Protein AF-A0A2V9JJ67-F1 (afdb_monomer)

Structure (mmCIF, N/CA/C/O backbone):
data_AF-A0A2V9JJ67-F1
#
_entry.id   AF-A0A2V9JJ67-F1
#
loop_
_atom_site.group_PDB
_atom_site.id
_atom_site.type_symbol
_atom_site.label_atom_id
_atom_site.label_alt_id
_atom_site.label_comp_id
_atom_site.label_asym_id
_atom_site.label_entity_id
_atom_site.label_seq_id
_atom_site.pdbx_PDB_ins_code
_atom_site.Cartn_x
_atom_site.Cartn_y
_atom_site.Cartn_z
_atom_site.occupancy
_atom_site.B_iso_or_equiv
_atom_site.auth_seq_id
_atom_site.auth_comp_id
_atom_site.auth_asym_id
_atom_site.auth_atom_id
_atom_site.pdbx_PDB_model_num
ATOM 1 N N . MET A 1 1 ? 12.164 11.321 -18.687 1.00 38.06 1 MET A N 1
ATOM 2 C CA . MET A 1 1 ? 10.808 10.931 -19.140 1.00 38.06 1 MET A CA 1
ATOM 3 C C . MET A 1 1 ? 10.810 10.830 -20.660 1.00 38.06 1 MET A C 1
ATOM 5 O O . MET A 1 1 ? 11.101 11.829 -21.305 1.00 38.06 1 MET A O 1
ATOM 9 N N . ARG A 1 2 ? 10.581 9.641 -21.237 1.00 49.47 2 ARG A N 1
ATOM 10 C CA . ARG A 1 2 ? 10.512 9.446 -22.697 1.00 49.47 2 ARG A CA 1
ATOM 11 C C . ARG A 1 2 ? 9.035 9.403 -23.113 1.00 49.47 2 ARG A C 1
ATOM 13 O O . ARG A 1 2 ? 8.331 8.516 -22.634 1.00 49.47 2 ARG A O 1
ATOM 20 N N . PRO A 1 3 ? 8.543 10.356 -23.923 1.00 45.59 3 PRO A N 1
ATOM 21 C CA . PRO A 1 3 ? 7.145 10.374 -24.330 1.00 45.59 3 PRO A CA 1
ATOM 22 C C . PRO A 1 3 ? 6.832 9.127 -25.159 1.00 45.59 3 PRO A C 1
ATOM 24 O O . PRO A 1 3 ? 7.634 8.690 -25.983 1.00 45.59 3 PRO A O 1
ATOM 27 N N . SER A 1 4 ? 5.666 8.535 -24.919 1.00 49.03 4 SER A N 1
ATOM 28 C CA . SER A 1 4 ? 5.184 7.374 -25.659 1.00 49.03 4 SER A CA 1
ATOM 29 C C . SER A 1 4 ? 5.189 7.641 -27.168 1.00 49.03 4 SER A C 1
ATOM 31 O O . SER A 1 4 ? 4.630 8.642 -27.622 1.00 49.03 4 SER A O 1
ATOM 33 N N . ALA A 1 5 ? 5.726 6.703 -27.951 1.00 54.44 5 ALA A N 1
ATOM 34 C CA . ALA A 1 5 ? 5.760 6.763 -29.416 1.00 54.44 5 ALA A CA 1
ATOM 35 C C . ALA A 1 5 ? 4.363 6.785 -30.080 1.00 54.44 5 ALA A C 1
ATOM 37 O O . ALA A 1 5 ? 4.261 7.019 -31.282 1.00 54.44 5 ALA A O 1
ATOM 38 N N . ALA A 1 6 ? 3.290 6.586 -29.304 1.00 53.50 6 ALA A N 1
ATOM 39 C CA . ALA A 1 6 ? 1.908 6.494 -29.770 1.00 53.50 6 ALA A CA 1
ATOM 40 C C . ALA A 1 6 ? 1.420 7.720 -30.570 1.00 53.50 6 ALA A C 1
ATOM 42 O O . ALA A 1 6 ? 0.567 7.562 -31.437 1.00 53.50 6 ALA A O 1
ATOM 43 N N . LEU A 1 7 ? 1.973 8.918 -30.327 1.00 54.41 7 LEU 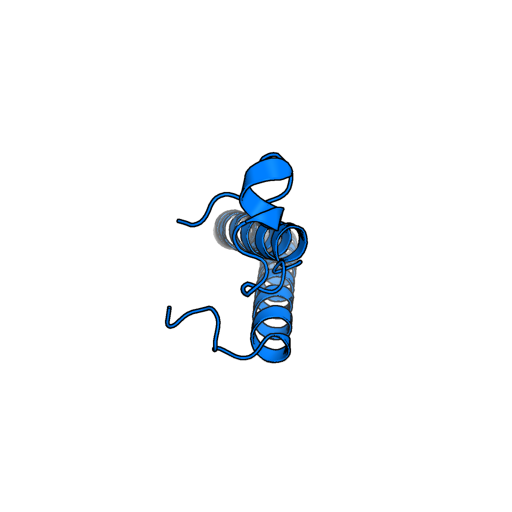A N 1
ATOM 44 C CA . LEU A 1 7 ? 1.627 10.146 -31.067 1.00 54.41 7 LEU A CA 1
ATOM 45 C C . LEU A 1 7 ? 2.766 10.706 -31.942 1.00 54.41 7 LEU A C 1
ATOM 47 O O . LEU A 1 7 ? 2.593 11.738 -32.581 1.00 54.41 7 LEU A O 1
ATOM 51 N N . TRP A 1 8 ? 3.934 10.059 -31.976 1.00 53.81 8 TRP A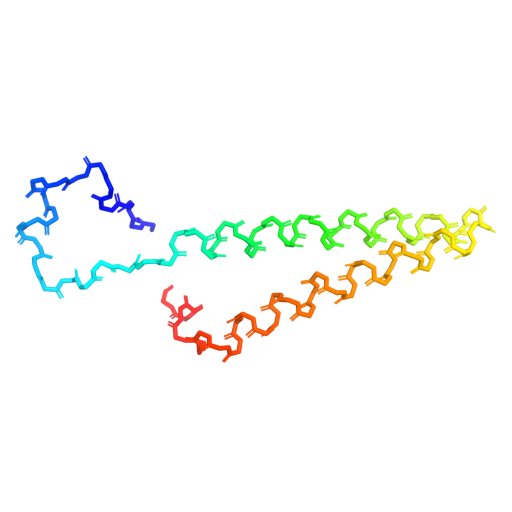 N 1
ATOM 52 C CA . TRP A 1 8 ? 5.159 10.566 -32.621 1.00 53.81 8 TRP A CA 1
ATOM 53 C C . TRP A 1 8 ? 5.597 9.677 -33.798 1.00 53.81 8 TRP A C 1
ATOM 55 O O . TRP A 1 8 ? 6.783 9.439 -34.012 1.00 53.81 8 TRP A O 1
ATOM 65 N N . GLY A 1 9 ? 4.634 9.185 -34.585 1.00 58.00 9 GLY A N 1
ATOM 66 C CA . GLY A 1 9 ? 4.850 8.242 -35.695 1.00 58.00 9 GLY A CA 1
ATOM 67 C C . GLY A 1 9 ? 5.996 8.579 -36.673 1.00 58.00 9 GLY A C 1
ATOM 68 O O . GLY A 1 9 ? 6.733 7.662 -37.039 1.00 58.00 9 GLY A O 1
ATOM 69 N N . PRO A 1 10 ? 6.214 9.848 -37.080 1.00 60.66 10 PRO A N 1
ATOM 70 C CA . PRO A 1 10 ? 7.339 10.211 -37.950 1.00 60.66 10 PRO A CA 1
ATOM 71 C C . PRO A 1 10 ? 8.701 10.147 -37.242 1.00 60.66 10 PRO A C 1
ATOM 73 O O . PRO A 1 10 ? 9.672 9.665 -37.819 1.00 60.66 10 PRO A O 1
ATOM 76 N N . ILE A 1 11 ? 8.774 10.582 -35.979 1.00 58.00 11 ILE A N 1
ATOM 77 C CA . ILE A 1 11 ? 10.018 10.598 -35.193 1.00 58.00 11 ILE A CA 1
ATOM 78 C C . ILE A 1 11 ? 10.385 9.190 -34.698 1.00 58.00 11 ILE A C 1
ATOM 80 O O . ILE A 1 11 ? 11.559 8.834 -34.667 1.00 58.00 11 ILE A O 1
ATOM 84 N N . ALA A 1 12 ? 9.392 8.350 -34.396 1.00 55.38 12 ALA A N 1
ATOM 85 C CA . ALA A 1 12 ? 9.595 6.952 -34.021 1.00 55.38 12 ALA A CA 1
ATOM 86 C C . ALA A 1 12 ? 10.231 6.116 -35.150 1.00 55.38 12 ALA A C 1
ATOM 88 O O . ALA A 1 12 ? 10.942 5.157 -34.871 1.00 55.38 12 ALA A O 1
ATOM 89 N N . ARG A 1 13 ? 10.029 6.494 -36.424 1.00 56.53 13 ARG A N 1
ATOM 90 C CA . ARG A 1 13 ? 10.703 5.856 -37.572 1.00 56.53 13 ARG A CA 1
ATOM 91 C C . ARG A 1 13 ? 12.155 6.296 -37.748 1.00 56.53 13 ARG A C 1
ATOM 93 O O . ARG A 1 13 ? 12.945 5.513 -38.258 1.00 56.53 13 ARG A O 1
ATOM 100 N N . ALA A 1 14 ? 12.506 7.517 -37.340 1.00 60.22 14 ALA A N 1
ATOM 101 C CA . ALA A 1 14 ? 13.880 8.020 -37.410 1.00 60.22 14 ALA A CA 1
ATOM 102 C C . ALA A 1 14 ? 14.787 7.414 -36.320 1.00 60.22 14 ALA A C 1
ATOM 104 O O . ALA A 1 14 ? 16.001 7.367 -36.488 1.00 60.22 14 ALA A O 1
ATOM 105 N N . ALA A 1 15 ? 14.197 6.921 -35.227 1.00 54.06 15 ALA A N 1
ATOM 106 C CA . ALA A 1 15 ? 14.879 6.240 -34.128 1.00 54.06 15 ALA A CA 1
ATOM 107 C C . ALA A 1 15 ? 14.510 4.743 -34.085 1.00 54.06 15 ALA A C 1
ATOM 109 O O . ALA A 1 15 ? 14.058 4.231 -33.062 1.00 54.06 15 ALA A O 1
ATOM 110 N N . SER A 1 16 ? 14.690 4.038 -35.209 1.00 49.34 16 SER A N 1
ATOM 111 C CA . SER A 1 16 ? 14.350 2.611 -35.363 1.00 49.34 16 SER A CA 1
ATOM 112 C C . SER A 1 16 ? 15.192 1.648 -34.514 1.00 49.34 16 SER A C 1
ATOM 114 O O . SER A 1 16 ? 14.923 0.452 -34.515 1.00 49.34 16 SER A O 1
ATOM 116 N N . ASP A 1 17 ? 16.206 2.152 -33.811 1.00 55.12 17 ASP A N 1
ATOM 117 C CA . ASP A 1 17 ? 17.100 1.378 -32.939 1.00 55.12 17 ASP A CA 1
ATOM 118 C C . ASP A 1 17 ? 16.509 1.148 -31.532 1.00 55.12 17 ASP A C 1
ATOM 120 O O . ASP A 1 17 ? 17.075 0.448 -30.696 1.00 55.12 17 ASP A O 1
ATOM 124 N N . VAL A 1 18 ? 15.347 1.750 -31.243 1.00 55.34 18 VAL A N 1
ATOM 125 C CA . VAL A 1 18 ? 14.682 1.658 -29.940 1.00 55.34 18 VAL A CA 1
ATOM 126 C C . VAL A 1 18 ? 13.399 0.849 -30.080 1.00 55.34 18 VAL A C 1
ATOM 128 O O . VAL A 1 18 ? 12.382 1.337 -30.574 1.00 55.34 18 VAL A O 1
ATOM 131 N N . THR A 1 19 ? 13.437 -0.397 -29.607 1.00 52.97 19 THR A N 1
ATOM 132 C CA . THR A 1 19 ? 12.273 -1.286 -29.545 1.00 52.97 19 THR A CA 1
ATOM 133 C C . THR A 1 19 ? 11.124 -0.589 -28.802 1.00 52.97 19 THR A C 1
ATOM 135 O O . THR A 1 19 ? 11.305 -0.210 -27.639 1.00 52.97 19 THR A O 1
ATOM 138 N N . PRO A 1 20 ? 9.942 -0.397 -29.423 1.00 51.94 20 PRO A N 1
ATOM 139 C CA . PRO A 1 20 ? 8.801 0.236 -28.774 1.00 51.94 20 PRO A CA 1
ATOM 140 C C . PRO A 1 20 ? 8.418 -0.545 -27.519 1.00 51.94 20 PRO A C 1
ATOM 142 O O . PRO A 1 20 ? 7.934 -1.676 -27.583 1.00 51.94 20 PRO A O 1
ATOM 145 N N . ARG A 1 21 ? 8.669 0.052 -26.356 1.00 51.91 21 ARG A N 1
ATOM 146 C CA . ARG A 1 21 ? 8.383 -0.571 -25.070 1.00 51.91 21 ARG A CA 1
ATOM 147 C C . ARG A 1 21 ? 6.869 -0.563 -24.860 1.00 51.91 21 ARG A C 1
ATOM 149 O O . ARG A 1 21 ? 6.284 0.474 -24.559 1.00 51.91 21 ARG A O 1
ATOM 156 N N . HIS A 1 22 ? 6.229 -1.718 -25.024 1.00 52.44 22 HIS A N 1
ATOM 157 C CA . HIS A 1 22 ? 4.781 -1.921 -24.860 1.00 52.44 22 HIS A CA 1
ATOM 158 C C . HIS A 1 22 ? 4.310 -1.855 -23.384 1.00 52.44 22 HIS A C 1
ATOM 160 O O . HIS A 1 22 ? 3.235 -2.344 -23.042 1.00 52.44 22 HIS A O 1
ATOM 166 N N . ASP A 1 23 ? 5.094 -1.224 -22.502 1.00 54.53 23 ASP A N 1
ATOM 167 C CA . ASP A 1 23 ? 4.903 -1.215 -21.045 1.00 54.53 23 ASP A CA 1
ATOM 168 C C . ASP A 1 23 ? 3.866 -0.194 -20.555 1.00 54.53 23 ASP A C 1
ATOM 170 O O . ASP A 1 23 ? 3.560 -0.169 -19.364 1.00 54.53 23 ASP A O 1
ATOM 174 N N . GLY A 1 24 ? 3.305 0.635 -21.443 1.00 57.12 24 GLY A N 1
ATOM 175 C CA . GLY A 1 24 ? 2.412 1.737 -21.063 1.00 57.12 24 GLY A CA 1
ATOM 176 C C . GLY A 1 24 ? 1.177 1.293 -20.270 1.00 57.12 24 GLY A C 1
ATOM 177 O O . GLY A 1 24 ? 0.879 1.881 -19.236 1.00 57.12 24 GLY A O 1
ATOM 178 N N . LEU A 1 25 ? 0.496 0.229 -20.709 1.00 59.50 25 LEU A N 1
ATOM 179 C CA . LEU A 1 25 ? -0.732 -0.259 -20.062 1.00 59.50 25 LEU A CA 1
ATOM 180 C C . LEU A 1 25 ? -0.458 -0.898 -18.698 1.00 59.50 25 LEU A C 1
ATOM 182 O O . LEU A 1 25 ? -1.166 -0.652 -17.725 1.00 59.50 25 LEU A O 1
ATOM 186 N N . TYR A 1 26 ? 0.603 -1.684 -18.600 1.00 63.22 26 TYR A N 1
ATOM 187 C CA . TYR A 1 26 ? 0.964 -2.338 -17.350 1.00 63.22 26 TYR A CA 1
ATOM 188 C C . TYR A 1 26 ? 1.511 -1.333 -16.323 1.00 63.22 26 TYR A C 1
ATOM 190 O O . TYR A 1 26 ? 1.143 -1.398 -15.159 1.00 63.22 26 TYR A O 1
ATOM 198 N N . ASN A 1 27 ? 2.266 -0.313 -16.751 1.00 68.94 27 ASN A N 1
ATOM 199 C CA . ASN A 1 27 ? 2.690 0.779 -15.866 1.00 68.94 27 ASN A CA 1
ATOM 200 C C . ASN A 1 27 ? 1.498 1.586 -15.312 1.00 68.94 27 ASN A C 1
ATOM 202 O O . ASN A 1 27 ? 1.526 2.036 -14.168 1.00 68.94 27 ASN A O 1
ATOM 206 N N . THR A 1 28 ? 0.427 1.763 -16.097 1.00 72.81 28 THR A N 1
ATOM 207 C CA . THR A 1 28 ? -0.810 2.378 -15.584 1.00 72.81 28 THR A CA 1
ATOM 208 C C . THR A 1 28 ? -1.555 1.481 -14.594 1.00 72.81 28 THR A C 1
ATOM 210 O O . THR A 1 28 ? -2.166 2.001 -13.661 1.00 72.81 28 THR A O 1
ATOM 213 N N . LEU A 1 29 ? -1.479 0.154 -14.754 1.00 76.12 29 LEU A N 1
ATOM 214 C CA . LEU A 1 29 ? -2.055 -0.801 -13.804 1.00 76.12 29 LEU A CA 1
ATOM 215 C C . LEU A 1 29 ? -1.296 -0.799 -12.475 1.00 76.12 29 LEU A C 1
ATOM 217 O O . LEU A 1 29 ? -1.947 -0.756 -11.436 1.00 76.12 29 LEU A O 1
ATOM 221 N N . ASP A 1 30 ? 0.038 -0.759 -12.489 1.00 78.50 30 ASP A N 1
ATOM 222 C CA . ASP A 1 30 ? 0.846 -0.639 -11.265 1.00 78.50 30 ASP A CA 1
ATOM 223 C C . ASP A 1 30 ? 0.554 0.664 -10.516 1.00 78.50 30 ASP A C 1
ATOM 225 O O . ASP A 1 30 ? 0.399 0.667 -9.295 1.00 78.50 30 ASP A O 1
ATOM 229 N N . TRP A 1 31 ? 0.418 1.776 -11.246 1.00 81.81 31 TRP A N 1
ATOM 230 C CA . TRP A 1 31 ? 0.035 3.060 -10.661 1.00 81.81 31 TRP A CA 1
ATOM 231 C C . TRP A 1 31 ? -1.344 2.992 -9.992 1.00 81.81 31 TRP A C 1
ATOM 233 O O . TRP A 1 31 ? -1.491 3.371 -8.828 1.00 81.81 31 TRP A O 1
ATOM 243 N N . ALA A 1 32 ? -2.344 2.456 -10.696 1.00 84.94 32 ALA A N 1
ATOM 244 C CA . ALA A 1 32 ? -3.689 2.300 -10.155 1.00 84.94 32 ALA A CA 1
ATOM 245 C C . ALA A 1 32 ? -3.709 1.343 -8.952 1.00 84.94 32 ALA A C 1
ATOM 247 O O . ALA A 1 32 ? -4.341 1.642 -7.938 1.00 84.94 32 ALA A O 1
ATOM 248 N N . ALA A 1 33 ? -2.977 0.229 -9.025 1.00 86.06 33 ALA A N 1
ATOM 249 C CA . ALA A 1 33 ? -2.822 -0.717 -7.927 1.00 86.06 33 ALA A CA 1
ATOM 250 C C . ALA A 1 33 ? -2.148 -0.063 -6.712 1.00 86.06 33 ALA A C 1
ATOM 252 O O . ALA A 1 33 ? -2.573 -0.302 -5.583 1.00 86.06 33 ALA A O 1
ATOM 253 N N . GLY A 1 34 ? -1.165 0.817 -6.926 1.00 86.88 34 GLY A N 1
ATOM 254 C CA . GLY A 1 34 ? -0.537 1.614 -5.873 1.00 86.88 34 GLY A CA 1
ATOM 255 C C . GLY A 1 34 ? -1.522 2.568 -5.193 1.00 86.88 34 GLY A C 1
ATOM 256 O O . GLY A 1 34 ? -1.588 2.614 -3.964 1.00 86.88 34 GLY A O 1
ATOM 257 N N . CYS A 1 35 ? -2.352 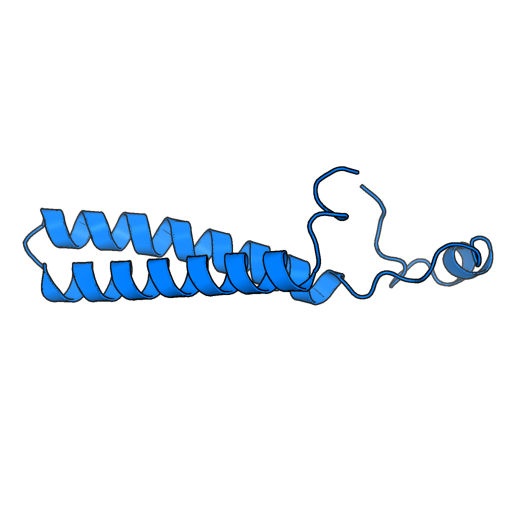3.277 -5.964 1.00 90.81 35 CYS A N 1
ATOM 258 C CA . CYS A 1 35 ? -3.424 4.107 -5.405 1.00 90.81 35 CYS A CA 1
ATOM 259 C C . CYS A 1 35 ? -4.410 3.271 -4.578 1.00 90.81 35 CYS A C 1
ATOM 261 O O . CYS A 1 35 ? -4.734 3.635 -3.446 1.00 90.81 35 CYS A O 1
ATOM 263 N N . VAL A 1 36 ? -4.854 2.129 -5.113 1.00 89.50 36 VAL A N 1
ATOM 264 C CA . VAL A 1 36 ? -5.755 1.204 -4.410 1.00 89.50 36 VAL A CA 1
ATOM 265 C C . VAL A 1 36 ? -5.117 0.710 -3.112 1.00 89.50 36 VAL A C 1
ATOM 267 O O . VAL A 1 36 ? -5.765 0.762 -2.072 1.00 89.50 36 VAL A O 1
ATOM 270 N N . LEU A 1 37 ? -3.846 0.305 -3.133 1.00 91.44 37 LEU A N 1
ATOM 271 C CA . LEU A 1 37 ? -3.109 -0.150 -1.954 1.00 91.44 37 LEU A CA 1
ATOM 272 C C . LEU A 1 37 ? -3.125 0.901 -0.834 1.00 91.44 37 LEU A C 1
ATOM 274 O O . LEU A 1 37 ? -3.471 0.581 0.305 1.00 91.44 37 LEU A O 1
ATOM 278 N N . VAL A 1 38 ? -2.794 2.157 -1.153 1.00 92.56 38 VAL A N 1
ATOM 279 C CA . VAL A 1 38 ? -2.744 3.249 -0.167 1.00 92.56 38 VAL A CA 1
ATOM 280 C C . VAL A 1 38 ? -4.125 3.513 0.427 1.00 92.56 38 VAL A C 1
ATOM 282 O O . VAL A 1 38 ? -4.271 3.543 1.651 1.00 92.56 38 VAL A O 1
ATOM 285 N N . TYR A 1 39 ? -5.153 3.656 -0.414 1.00 92.50 39 TYR A N 1
ATOM 286 C CA . TYR A 1 39 ? -6.503 3.947 0.068 1.00 92.50 39 TYR A CA 1
ATOM 287 C C . TYR A 1 39 ? -7.079 2.793 0.886 1.00 92.50 39 TYR A C 1
ATOM 289 O O . TYR A 1 39 ? -7.583 3.017 1.984 1.00 92.50 39 TYR A O 1
ATOM 297 N N . MET A 1 40 ? -6.964 1.556 0.404 1.00 90.2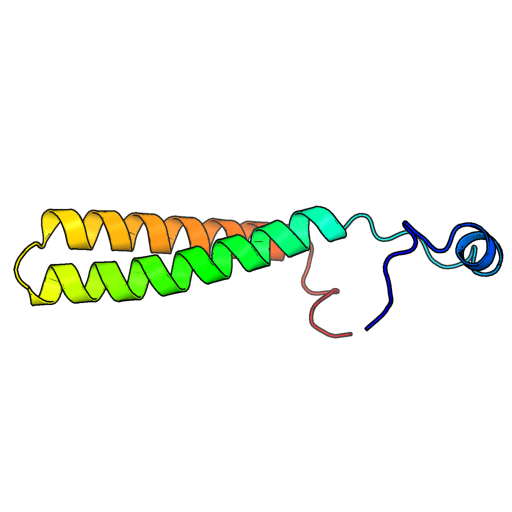5 40 MET A N 1
ATOM 298 C CA . MET A 1 40 ? -7.491 0.387 1.110 1.00 90.25 40 MET A CA 1
ATOM 299 C C . MET A 1 40 ? -6.780 0.166 2.449 1.00 90.25 40 MET A C 1
ATOM 301 O O . MET A 1 40 ? -7.430 -0.186 3.430 1.00 90.25 40 MET A O 1
ATOM 305 N N . THR A 1 41 ? -5.479 0.462 2.538 1.00 92.19 41 THR A N 1
ATOM 306 C CA . THR A 1 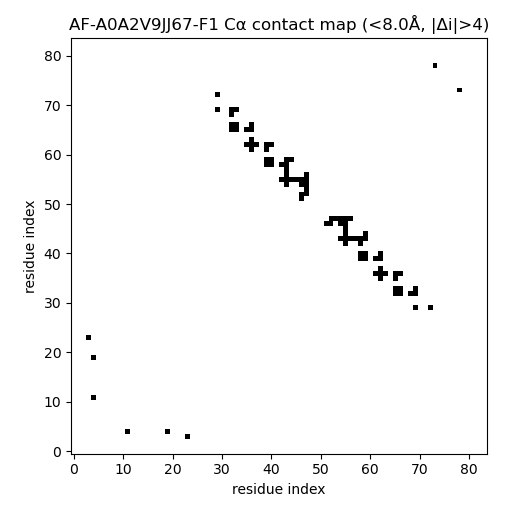41 ? -4.752 0.428 3.817 1.00 92.19 41 THR A CA 1
ATOM 307 C C . THR A 1 41 ? -5.252 1.514 4.768 1.00 92.19 41 THR A C 1
ATOM 309 O O . THR A 1 41 ? -5.577 1.216 5.914 1.00 92.19 41 THR A O 1
ATOM 312 N N . LEU A 1 42 ? -5.382 2.761 4.302 1.00 92.50 42 LEU A N 1
ATOM 313 C CA . LEU A 1 42 ? -5.836 3.882 5.130 1.00 92.50 42 LEU A CA 1
ATOM 314 C C . LEU A 1 42 ? -7.262 3.662 5.661 1.00 92.50 42 LEU A C 1
ATOM 316 O O . LEU A 1 42 ? -7.512 3.781 6.862 1.00 92.50 42 LEU A O 1
ATOM 320 N N . PHE A 1 43 ? -8.191 3.295 4.775 1.00 89.06 43 PHE A N 1
ATOM 321 C CA . PHE A 1 43 ? -9.579 3.013 5.140 1.00 89.06 43 PHE A CA 1
ATOM 322 C C . PHE A 1 43 ? -9.707 1.732 5.968 1.00 89.06 43 PHE A C 1
ATOM 324 O O . PHE A 1 43 ? -10.502 1.699 6.908 1.00 89.06 43 PHE A O 1
ATOM 331 N N . GLY A 1 44 ? -8.915 0.701 5.668 1.00 91.06 44 GLY A N 1
ATOM 332 C CA . GLY A 1 44 ? -8.890 -0.550 6.420 1.00 91.06 44 GLY A CA 1
ATOM 333 C C . GLY A 1 44 ? -8.433 -0.348 7.858 1.00 91.06 44 GLY A C 1
ATOM 334 O O . GLY A 1 44 ? -9.165 -0.699 8.783 1.00 91.06 44 GLY A O 1
ATOM 335 N N . VAL A 1 45 ? -7.284 0.304 8.059 1.00 91.75 45 VAL A N 1
ATOM 336 C CA . VAL A 1 45 ? -6.778 0.651 9.397 1.00 91.75 45 VAL A CA 1
ATOM 337 C C . VAL A 1 45 ? -7.777 1.539 10.138 1.00 91.75 45 VAL A C 1
ATOM 339 O O . VAL A 1 45 ? -8.108 1.249 11.287 1.00 91.75 45 VAL A O 1
ATOM 342 N N . GLY A 1 46 ? -8.335 2.560 9.478 1.00 90.38 46 GLY A N 1
ATOM 343 C CA . GLY A 1 46 ? -9.370 3.407 10.072 1.00 90.38 46 GLY A CA 1
ATOM 344 C C . GLY A 1 46 ? -10.567 2.593 10.575 1.00 90.38 46 GLY A C 1
ATOM 345 O O . GLY A 1 46 ? -10.971 2.724 11.728 1.00 90.38 46 GLY A O 1
ATOM 346 N N . LYS A 1 47 ? -11.102 1.685 9.752 1.00 90.75 47 LYS A N 1
ATOM 347 C CA . LYS A 1 47 ? -12.232 0.815 10.123 1.00 90.75 47 LYS A CA 1
ATOM 348 C C . LYS A 1 47 ? -11.913 -0.128 11.284 1.00 90.75 47 LYS A C 1
ATOM 350 O O . LYS A 1 47 ? -12.791 -0.342 12.118 1.00 90.75 47 LYS A O 1
ATOM 355 N N . VAL A 1 48 ? -10.686 -0.652 11.365 1.00 90.38 48 VAL A N 1
ATOM 356 C CA . VAL A 1 48 ? -10.235 -1.457 12.514 1.00 90.38 48 VAL A CA 1
ATOM 357 C C . VAL A 1 48 ? -10.240 -0.617 13.794 1.00 90.38 48 VAL A C 1
ATOM 359 O O . VAL A 1 48 ? -10.778 -1.065 14.803 1.00 90.38 48 VAL A O 1
ATOM 362 N N . ILE A 1 49 ? -9.720 0.615 13.743 1.00 90.69 49 ILE A N 1
ATOM 363 C CA . ILE A 1 49 ? -9.678 1.530 14.897 1.00 90.69 49 ILE A CA 1
ATOM 364 C C . ILE A 1 49 ? -11.091 1.908 15.367 1.00 90.69 49 ILE A C 1
ATOM 366 O O . ILE A 1 49 ? -11.349 1.947 16.566 1.00 90.69 49 ILE A O 1
ATOM 370 N N . PHE A 1 50 ? -12.036 2.116 14.445 1.00 91.06 50 PHE A N 1
ATOM 371 C CA . PHE A 1 50 ? -13.442 2.406 14.769 1.00 91.06 50 PHE A CA 1
ATOM 372 C C . PHE A 1 50 ? -14.258 1.171 15.214 1.00 91.06 50 PHE A C 1
ATOM 374 O O . PHE A 1 50 ? -15.483 1.244 15.303 1.00 91.06 50 PHE A O 1
ATOM 381 N N . GLY A 1 51 ? -13.615 0.027 15.474 1.00 86.88 51 GLY A N 1
ATOM 382 C CA . GLY A 1 51 ? -14.269 -1.190 15.970 1.00 86.88 51 GLY A CA 1
ATOM 383 C C . GLY A 1 51 ? -14.999 -2.014 14.902 1.00 86.88 51 GLY A C 1
ATOM 384 O O . GLY A 1 51 ? -15.559 -3.064 15.211 1.00 86.88 51 GLY A O 1
ATOM 385 N N . GLN A 1 52 ? -14.960 -1.608 13.628 1.00 86.69 52 GLN A N 1
ATOM 386 C CA . GLN A 1 52 ? -15.528 -2.358 12.500 1.00 86.69 52 GLN A CA 1
ATOM 387 C C . GLN A 1 52 ? -14.495 -3.329 11.912 1.00 86.69 52 GLN A C 1
ATOM 389 O O . GLN A 1 52 ? -14.148 -3.264 10.730 1.00 86.69 52 GLN A O 1
ATOM 394 N N . VAL A 1 53 ? -14.005 -4.245 12.752 1.00 88.19 53 VAL A N 1
ATOM 395 C CA . VAL A 1 53 ? -12.871 -5.134 12.442 1.00 88.19 53 VAL A CA 1
ATOM 396 C C . VAL A 1 53 ? -13.108 -5.974 11.182 1.00 88.19 53 VAL A C 1
ATOM 398 O O . VAL A 1 53 ? -12.194 -6.117 10.377 1.00 88.19 53 VAL A O 1
ATOM 401 N N . GLY A 1 54 ? -14.331 -6.466 10.950 1.00 89.00 54 GLY A N 1
ATOM 402 C CA . GLY A 1 54 ? -14.651 -7.267 9.760 1.00 89.00 54 GLY A CA 1
ATOM 403 C C . GLY A 1 54 ? -14.467 -6.506 8.441 1.00 89.00 54 GLY A C 1
ATOM 404 O O . GLY A 1 54 ? -13.789 -6.986 7.535 1.00 89.00 54 GLY A O 1
ATOM 405 N N . LEU A 1 55 ? -15.008 -5.285 8.347 1.00 88.62 55 LEU A N 1
ATOM 406 C CA . LEU A 1 55 ? -14.818 -4.429 7.169 1.00 88.62 55 LEU A CA 1
ATOM 407 C C . LEU A 1 55 ? -13.368 -3.951 7.047 1.00 88.62 55 LEU A C 1
ATOM 409 O O . LEU A 1 55 ? -12.835 -3.896 5.943 1.00 88.62 55 LEU A O 1
ATOM 413 N N . GLY A 1 56 ? -12.717 -3.643 8.171 1.00 89.12 56 GLY A N 1
ATOM 414 C CA . GLY A 1 56 ? -11.307 -3.263 8.192 1.00 89.12 56 GLY A CA 1
ATOM 415 C C . GLY A 1 56 ? -10.390 -4.362 7.652 1.00 89.12 56 GLY A C 1
ATOM 416 O O . GLY A 1 56 ? -9.543 -4.090 6.805 1.00 89.12 56 GLY A O 1
ATOM 417 N N . LEU A 1 57 ? -10.613 -5.615 8.059 1.00 91.00 57 LEU A N 1
ATOM 418 C CA . LEU A 1 57 ? -9.885 -6.775 7.542 1.00 91.00 57 LEU A CA 1
ATOM 419 C C . LEU A 1 57 ? -10.146 -7.012 6.053 1.00 91.00 57 LEU A C 1
ATOM 421 O O . LEU A 1 57 ? -9.205 -7.318 5.328 1.00 91.00 57 LEU A O 1
ATOM 425 N N . ALA A 1 58 ? -11.382 -6.833 5.579 1.00 91.88 58 ALA A N 1
ATOM 426 C CA . ALA A 1 58 ? -11.690 -6.948 4.153 1.00 91.88 58 ALA A CA 1
ATOM 427 C C . ALA A 1 58 ? -10.911 -5.917 3.317 1.00 91.88 58 ALA A C 1
ATOM 429 O O . ALA A 1 58 ? -10.324 -6.260 2.290 1.00 91.88 58 ALA A O 1
ATOM 430 N N . PHE A 1 59 ? -10.838 -4.668 3.786 1.00 89.62 59 PHE A N 1
ATOM 431 C CA . PHE A 1 59 ? -10.041 -3.626 3.139 1.00 89.62 59 PHE A CA 1
ATOM 432 C C . PHE A 1 59 ? -8.536 -3.917 3.187 1.00 89.62 59 PHE A C 1
ATOM 434 O O . PHE A 1 59 ? -7.848 -3.752 2.182 1.00 89.62 59 PHE A O 1
ATOM 441 N N . LEU A 1 60 ? -8.022 -4.423 4.309 1.00 91.00 60 LEU A N 1
ATOM 442 C CA . LEU A 1 60 ? -6.616 -4.817 4.421 1.00 91.00 60 LEU A CA 1
ATOM 443 C C . LEU A 1 60 ? -6.269 -6.021 3.534 1.00 91.00 60 LEU A C 1
ATOM 445 O O . LEU A 1 60 ? -5.190 -6.054 2.949 1.00 91.00 60 LEU A O 1
ATOM 449 N N . ALA A 1 61 ? -7.184 -6.977 3.368 1.00 93.00 61 ALA A N 1
ATOM 450 C CA . ALA A 1 61 ? -7.010 -8.086 2.436 1.00 93.00 61 ALA A CA 1
ATOM 451 C C . ALA A 1 61 ? -6.955 -7.591 0.981 1.00 93.00 61 ALA A C 1
ATOM 453 O O . ALA A 1 61 ? -6.081 -8.007 0.222 1.00 93.00 61 ALA A O 1
ATOM 454 N N . ALA A 1 62 ? -7.828 -6.651 0.602 1.00 91.50 62 ALA A N 1
ATOM 455 C CA . ALA A 1 62 ? -7.788 -6.021 -0.718 1.00 91.50 62 ALA A CA 1
ATOM 456 C C . ALA A 1 62 ? -6.481 -5.243 -0.951 1.00 91.50 62 ALA A C 1
ATOM 458 O O . ALA A 1 62 ? -5.894 -5.331 -2.030 1.00 91.50 62 ALA A O 1
ATOM 459 N N . ALA A 1 63 ? -5.987 -4.536 0.071 1.00 91.00 63 ALA A N 1
ATOM 460 C CA . ALA A 1 63 ? -4.687 -3.876 0.034 1.00 91.00 63 ALA A CA 1
ATOM 461 C C . ALA A 1 63 ? -3.551 -4.892 -0.190 1.00 91.00 63 ALA A C 1
ATOM 463 O O . ALA A 1 63 ? -2.746 -4.728 -1.104 1.00 91.00 63 ALA A O 1
ATOM 464 N N . ALA A 1 64 ? -3.523 -5.987 0.573 1.00 92.44 64 ALA A N 1
ATOM 465 C CA . ALA A 1 64 ? -2.513 -7.035 0.427 1.00 92.44 64 ALA A CA 1
ATOM 466 C C . ALA A 1 64 ? -2.521 -7.672 -0.974 1.00 92.44 64 ALA A C 1
ATOM 468 O O . ALA A 1 64 ? -1.458 -7.892 -1.553 1.00 92.44 64 ALA A O 1
ATOM 469 N N . LEU A 1 65 ? -3.705 -7.907 -1.551 1.00 92.38 65 LEU A N 1
ATOM 470 C CA . LEU A 1 65 ? -3.844 -8.403 -2.923 1.00 92.38 65 LEU A CA 1
ATOM 471 C C . LEU A 1 65 ? -3.300 -7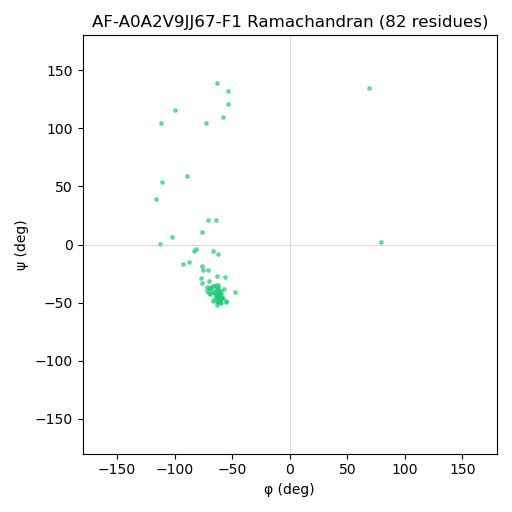.406 -3.953 1.00 92.38 65 LEU A C 1
ATOM 473 O O . LEU A 1 65 ? -2.577 -7.812 -4.858 1.00 92.38 65 LEU A O 1
ATOM 477 N N . ALA A 1 66 ? -3.587 -6.110 -3.806 1.00 88.56 66 ALA A N 1
ATOM 478 C CA . ALA A 1 66 ? -3.036 -5.082 -4.691 1.00 88.56 66 ALA A CA 1
ATOM 479 C C . ALA A 1 66 ? -1.499 -5.037 -4.616 1.00 88.56 66 ALA A C 1
ATOM 481 O O . ALA A 1 66 ? -0.829 -5.021 -5.647 1.00 88.56 66 ALA A O 1
ATOM 482 N N . GLY A 1 67 ? -0.933 -5.105 -3.406 1.00 86.62 67 GLY A N 1
ATOM 483 C CA . GLY A 1 67 ? 0.515 -5.190 -3.203 1.00 86.62 67 GLY A CA 1
ATOM 484 C C . GLY A 1 67 ? 1.132 -6.454 -3.811 1.00 86.62 67 GLY A C 1
ATOM 485 O O . GLY A 1 67 ? 2.191 -6.385 -4.433 1.00 86.62 67 GLY A O 1
ATOM 486 N N . TRP A 1 68 ? 0.449 -7.598 -3.698 1.00 88.75 68 TRP A N 1
ATOM 487 C CA . TRP A 1 68 ? 0.870 -8.845 -4.338 1.00 88.75 68 TRP A CA 1
ATOM 488 C C . TRP A 1 68 ? 0.894 -8.718 -5.860 1.00 88.75 68 TRP A C 1
ATOM 490 O O . TRP A 1 68 ? 1.854 -9.155 -6.491 1.00 88.75 68 TRP A O 1
ATOM 500 N N . VAL A 1 69 ? -0.147 -8.133 -6.459 1.00 85.19 69 VAL A N 1
ATOM 501 C CA . VAL A 1 69 ? -0.232 -7.939 -7.914 1.00 85.19 69 VAL A CA 1
ATOM 502 C C . VAL A 1 69 ? 0.936 -7.091 -8.412 1.00 85.19 69 VAL A C 1
ATOM 504 O O . VAL A 1 69 ? 1.599 -7.502 -9.360 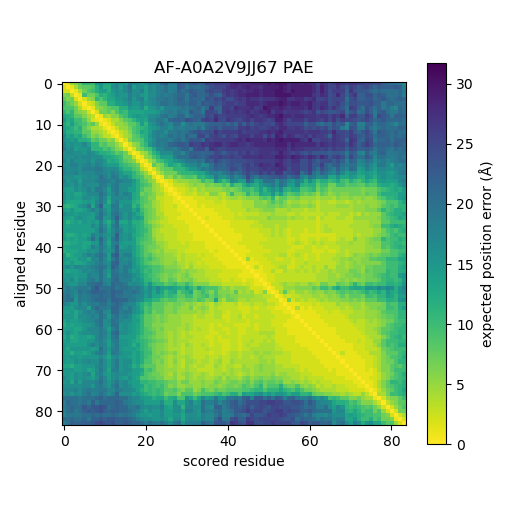1.00 85.19 69 VAL A O 1
ATOM 507 N N . ILE A 1 70 ? 1.246 -5.990 -7.721 1.00 83.12 70 ILE A N 1
ATOM 508 C CA . ILE A 1 70 ? 2.411 -5.142 -8.019 1.00 83.12 70 ILE A CA 1
ATOM 509 C C . ILE A 1 70 ? 3.703 -5.959 -7.910 1.00 83.12 70 ILE A C 1
ATOM 511 O O . ILE A 1 70 ? 4.519 -5.977 -8.826 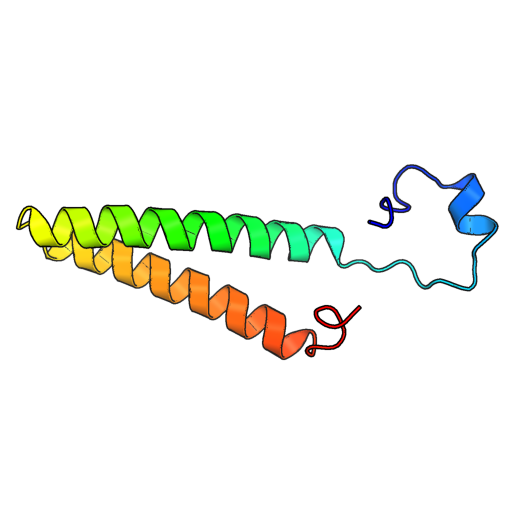1.00 83.12 70 ILE A O 1
ATOM 515 N N . TYR A 1 71 ? 3.896 -6.686 -6.805 1.00 81.44 71 TYR A N 1
ATOM 516 C CA . TYR A 1 71 ? 5.104 -7.488 -6.600 1.00 81.44 71 TYR A CA 1
ATOM 517 C C . TYR A 1 71 ? 5.285 -8.557 -7.685 1.00 81.44 71 TYR A C 1
ATOM 519 O O . TYR A 1 71 ? 6.388 -8.757 -8.194 1.00 81.44 71 TYR A O 1
ATOM 527 N N . TRP A 1 72 ? 4.201 -9.232 -8.062 1.00 83.00 72 TRP A N 1
ATOM 528 C CA . TRP A 1 72 ? 4.210 -10.254 -9.100 1.00 83.00 72 TRP A CA 1
ATOM 529 C C . TRP A 1 72 ? 4.498 -9.672 -10.487 1.00 83.00 72 TRP A C 1
ATOM 531 O O . TRP A 1 72 ? 5.276 -10.268 -11.237 1.00 83.00 72 TRP A O 1
ATOM 541 N N . ASP A 1 73 ? 3.928 -8.508 -10.807 1.00 80.19 73 ASP A N 1
ATOM 542 C CA . ASP A 1 73 ? 4.203 -7.790 -12.053 1.00 80.19 73 ASP A CA 1
ATOM 543 C C . ASP A 1 73 ? 5.676 -7.354 -12.133 1.00 80.19 73 ASP A C 1
ATOM 545 O O . ASP A 1 73 ? 6.373 -7.685 -13.099 1.00 80.19 73 ASP A O 1
ATOM 549 N N . LEU A 1 74 ? 6.209 -6.743 -11.067 1.00 75.50 74 LEU A N 1
ATOM 550 C CA . LEU A 1 74 ? 7.620 -6.348 -10.991 1.00 75.50 74 LEU A CA 1
ATOM 551 C C . LEU A 1 74 ? 8.572 -7.549 -11.078 1.00 75.50 74 LEU A C 1
ATOM 553 O O . LEU A 1 74 ? 9.602 -7.475 -11.755 1.00 75.50 74 LEU A O 1
ATOM 557 N N . ASN A 1 75 ? 8.244 -8.660 -10.412 1.00 77.75 75 ASN A N 1
ATOM 558 C CA . ASN A 1 75 ? 9.059 -9.873 -10.440 1.00 77.75 75 ASN A CA 1
ATOM 559 C C . ASN A 1 75 ? 9.074 -10.519 -11.836 1.00 77.75 75 ASN A C 1
ATOM 561 O O . ASN A 1 75 ? 10.106 -11.026 -12.270 1.00 77.75 75 ASN A O 1
ATOM 565 N N . ARG A 1 76 ? 7.956 -10.461 -12.575 1.00 70.56 76 ARG A N 1
ATOM 566 C CA . ARG A 1 76 ? 7.888 -10.927 -13.970 1.00 70.56 76 ARG A CA 1
ATOM 567 C C . ARG A 1 76 ? 8.665 -10.043 -14.937 1.00 70.56 76 ARG A C 1
ATOM 569 O O . ARG A 1 76 ? 9.255 -10.563 -15.881 1.00 70.56 76 ARG A O 1
ATOM 576 N N . ARG A 1 77 ? 8.656 -8.726 -14.731 1.00 66.62 77 ARG A N 1
ATOM 577 C CA . ARG A 1 77 ? 9.309 -7.765 -15.635 1.00 66.62 77 ARG A CA 1
ATOM 578 C C . ARG A 1 77 ? 10.824 -7.720 -15.482 1.00 66.62 77 ARG A C 1
ATOM 580 O O . ARG A 1 77 ? 11.512 -7.277 -16.401 1.00 66.62 77 ARG A O 1
ATOM 587 N N . GLY A 1 78 ? 11.343 -8.217 -14.358 1.00 58.84 78 GLY A N 1
ATOM 588 C CA . GLY A 1 78 ? 12.751 -8.115 -14.011 1.00 58.84 78 GLY A CA 1
ATOM 589 C C . GLY A 1 78 ? 13.108 -6.661 -13.699 1.00 58.84 78 GLY A C 1
ATOM 590 O O . GLY A 1 78 ? 12.743 -5.735 -14.419 1.00 58.84 78 GLY A O 1
ATOM 591 N N . TRP A 1 79 ? 13.848 -6.429 -12.622 1.00 54.66 79 TRP A N 1
ATOM 592 C CA . TRP A 1 79 ? 14.203 -5.097 -12.106 1.00 54.66 79 TRP A CA 1
ATOM 593 C C . TRP A 1 79 ? 15.078 -4.220 -13.034 1.00 54.66 79 TRP A C 1
ATOM 595 O O . TRP A 1 79 ? 15.725 -3.284 -12.577 1.00 54.66 79 TRP A O 1
ATOM 605 N N . LYS A 1 80 ? 15.111 -4.481 -14.345 1.00 49.22 80 LYS A N 1
ATOM 606 C CA . LYS A 1 80 ? 15.832 -3.672 -15.334 1.00 49.22 80 LYS A CA 1
ATOM 607 C C . LYS A 1 80 ? 15.180 -2.311 -15.592 1.00 49.22 80 LYS A C 1
ATOM 609 O O . LYS A 1 80 ? 15.867 -1.411 -16.042 1.00 49.22 80 LYS A O 1
ATOM 614 N N . THR A 1 81 ? 13.890 -2.137 -15.299 1.00 52.38 81 THR A N 1
ATOM 615 C CA . THR A 1 81 ? 13.171 -0.868 -15.540 1.00 52.38 81 THR A CA 1
ATOM 616 C C . THR A 1 81 ? 13.277 0.137 -14.388 1.00 52.38 81 THR A C 1
ATOM 618 O O . THR A 1 81 ? 12.955 1.301 -14.580 1.00 52.38 81 THR A O 1
ATOM 621 N N . VAL A 1 82 ? 13.702 -0.292 -13.193 1.00 51.94 82 VAL A N 1
ATOM 622 C CA . VAL A 1 82 ? 13.729 0.563 -11.986 1.00 51.94 82 VAL A CA 1
ATOM 623 C C . VAL A 1 82 ? 15.090 1.258 -11.797 1.00 51.94 82 VAL A C 1
ATOM 625 O O . VAL A 1 82 ? 15.176 2.226 -11.051 1.00 51.94 82 VAL A O 1
ATOM 628 N N . MET A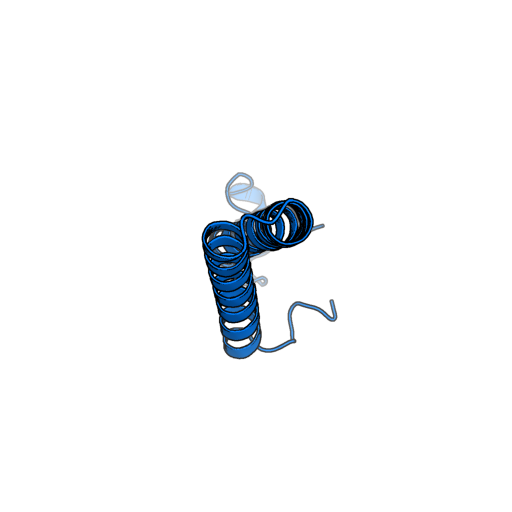 1 83 ? 16.150 0.787 -12.472 1.00 43.75 83 MET A N 1
ATOM 629 C CA . MET A 1 83 ? 17.521 1.319 -12.351 1.00 43.75 83 MET A CA 1
ATOM 630 C C . MET A 1 83 ? 17.971 2.238 -13.508 1.00 43.75 83 MET A C 1
ATOM 632 O O . MET A 1 83 ? 19.142 2.610 -13.539 1.00 43.75 83 MET A O 1
ATOM 636 N N . GLU A 1 84 ? 17.084 2.600 -14.445 1.00 39.59 84 GLU A N 1
ATOM 637 C CA . GLU A 1 84 ? 17.359 3.582 -15.519 1.00 39.59 84 GLU A CA 1
ATOM 638 C C . GLU A 1 84 ? 16.766 4.967 -15.231 1.00 39.59 84 GLU A C 1
ATOM 640 O O . GLU A 1 84 ? 15.620 5.037 -14.730 1.00 39.59 84 GLU A O 1
#

Secondary structure (DSSP, 8-state):
-PPPGGG-HHHHHHTTTS---TTHHHHHHHHHHHHHHHHHHHHHHHHHHTT-HHHHHHHHHHHHHHHHHHHHHHHHH-GGGT--

Solvent-accessible surface area (backbone atoms only — not comparable to full-atom values): 4819 Å² total; per-residue (Å²): 139,81,81,70,59,89,83,37,65,76,62,50,63,76,46,72,89,58,78,82,75,83,53,64,66,59,54,52,47,45,51,52,31,50,53,48,24,54,50,26,38,54,54,9,55,50,29,38,75,73,69,41,46,71,62,8,49,52,27,38,50,53,15,51,50,30,51,47,52,44,52,53,50,48,65,72,69,44,77,73,74,78,80,111

Mean predicted aligned error: 11.84 Å

pLDDT: mean 73.42, std 17.43, range [38.06, 93.0]

Radius of gyration: 18.45 Å; Cα contacts (8 Å, |Δi|>4): 48; chains: 1; bounding box: 33×22×54 Å

Sequence (84 aa):
MRPSAALWGPIARAASDVTPRHDGLYNTLDWAAGCVLVYMTLFGVGKVIFGQVGLGLAFLAAAALAGWVIYWDLNRRGWKTVME

Nearest PDB structures (foldseek):
  4to9-assembly1_F  TM=9.627E-01  e=5.720E+00  Pseudomonas aeruginosa PAO1
  2hr5-assembly1_A  TM=8.601E-01  e=6.832E+00  Pyrococcus furiosus
  4di0-assembly1_B  TM=7.929E-01  e=5.720E+00  Burkholderia pseudomallei 1710b

Foldseek 3Di:
DDDQCPPVVVVCVVPVVDDRDPCVVVVVLLVVLVVLLVVLQVVLVVCVVVVVNVSSVVSNVSSVVSVVVNVVSPVVVDCPVVPD